Protein AF-A0A1F4K558-F1 (afdb_monomer)

Structure (mmCIF, N/CA/C/O backbone):
data_AF-A0A1F4K558-F1
#
_entry.id   AF-A0A1F4K558-F1
#
loop_
_atom_site.group_PDB
_atom_site.id
_atom_site.type_symbol
_atom_site.label_atom_id
_atom_site.label_alt_id
_atom_site.label_comp_id
_atom_site.label_asym_id
_atom_site.label_entity_id
_atom_site.label_seq_id
_atom_site.pdbx_PDB_ins_code
_atom_site.Cartn_x
_atom_site.Cartn_y
_atom_site.Cartn_z
_atom_site.occupancy
_atom_site.B_iso_or_equiv
_atom_site.auth_seq_id
_atom_site.auth_comp_id
_atom_site.auth_asym_id
_atom_site.auth_atom_id
_atom_site.pdbx_PDB_model_num
ATOM 1 N N . MET A 1 1 ? 69.932 28.989 55.254 1.00 33.66 1 MET A N 1
ATOM 2 C CA . MET A 1 1 ? 70.279 29.871 54.114 1.00 33.66 1 MET A CA 1
ATOM 3 C C . MET A 1 1 ? 69.089 29.851 53.157 1.00 33.66 1 MET A C 1
ATOM 5 O O . MET A 1 1 ? 68.703 28.759 52.784 1.00 33.66 1 MET A O 1
ATOM 9 N N . LYS A 1 2 ? 68.308 30.948 53.120 1.00 38.62 2 LYS A N 1
ATOM 10 C CA . LYS A 1 2 ? 68.071 31.864 51.967 1.00 38.62 2 LYS A CA 1
ATOM 11 C C . LYS A 1 2 ? 67.295 31.202 50.802 1.00 38.62 2 LYS A C 1
ATOM 13 O O . LYS A 1 2 ? 67.757 30.181 50.330 1.00 38.62 2 LYS A O 1
ATOM 18 N N . THR A 1 3 ? 66.185 31.695 50.245 1.00 44.41 3 THR A N 1
ATOM 19 C CA . THR A 1 3 ? 65.358 32.910 50.420 1.00 44.41 3 THR A CA 1
ATOM 20 C C . THR A 1 3 ? 64.061 32.740 49.605 1.00 44.41 3 THR A C 1
ATOM 22 O O . THR A 1 3 ? 64.043 32.037 48.602 1.00 44.41 3 THR A O 1
ATOM 25 N N . SER A 1 4 ? 63.023 33.437 50.064 1.00 48.50 4 SER A N 1
ATOM 26 C CA . SER A 1 4 ? 61.722 33.801 49.485 1.00 48.50 4 SER A CA 1
ATOM 27 C C . SER A 1 4 ? 61.620 33.967 47.963 1.00 48.50 4 SER A C 1
ATOM 29 O O . SER A 1 4 ? 62.499 34.596 47.397 1.00 48.50 4 SER A O 1
ATOM 31 N N . TYR A 1 5 ? 60.458 33.617 47.383 1.00 49.12 5 TYR A N 1
ATOM 32 C CA . TYR A 1 5 ? 59.664 34.517 46.524 1.00 49.12 5 TYR A CA 1
ATOM 33 C C . TYR A 1 5 ? 58.170 34.217 46.684 1.00 49.12 5 TYR A C 1
ATOM 35 O O . TYR A 1 5 ? 57.712 33.088 46.537 1.00 49.12 5 TYR A O 1
ATOM 43 N N . ALA A 1 6 ? 57.438 35.262 47.050 1.00 43.41 6 ALA A N 1
ATOM 44 C CA . ALA A 1 6 ? 55.996 35.293 47.139 1.00 43.41 6 ALA A CA 1
ATOM 45 C C . ALA A 1 6 ? 55.370 35.577 45.766 1.00 43.41 6 ALA A C 1
ATOM 47 O O . ALA A 1 6 ? 55.927 36.336 44.979 1.00 43.41 6 ALA A O 1
ATOM 48 N N . SER A 1 7 ? 54.130 35.105 45.628 1.00 41.38 7 SER A N 1
ATOM 49 C CA . SER A 1 7 ? 53.053 35.706 44.836 1.00 41.38 7 SER A CA 1
ATOM 50 C C . SER A 1 7 ? 52.994 35.431 43.331 1.00 41.38 7 SER A C 1
ATOM 52 O O . SER A 1 7 ? 53.982 35.525 42.612 1.00 41.38 7 SER A O 1
ATOM 54 N N . ALA A 1 8 ? 51.733 35.271 42.904 1.00 40.50 8 ALA A N 1
ATOM 55 C CA . ALA A 1 8 ? 51.193 35.340 41.548 1.00 40.50 8 ALA A CA 1
ATOM 56 C C . ALA A 1 8 ? 51.240 33.975 40.808 1.00 40.50 8 ALA A C 1
ATOM 58 O O . ALA A 1 8 ? 52.285 33.359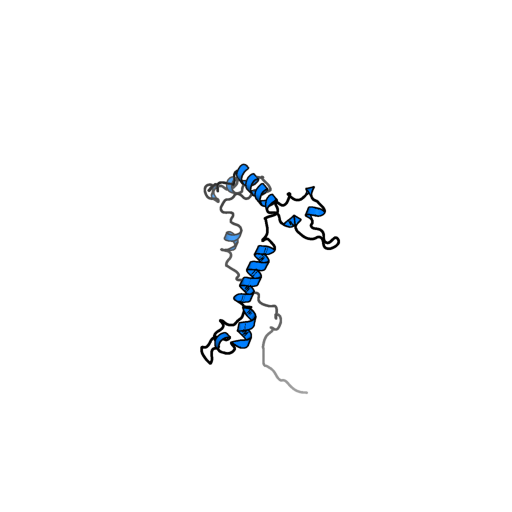 40.699 1.00 40.50 8 ALA A O 1
ATOM 59 N N . ILE A 1 9 ? 50.163 33.384 40.281 1.00 49.59 9 ILE A N 1
ATOM 60 C CA . ILE A 1 9 ? 48.892 33.913 39.777 1.00 49.59 9 ILE A CA 1
ATOM 61 C C . ILE A 1 9 ? 47.851 32.783 39.820 1.00 49.59 9 ILE A C 1
ATOM 63 O O . ILE A 1 9 ? 48.121 31.646 39.443 1.00 49.59 9 ILE A O 1
ATOM 67 N N . ALA A 1 10 ? 46.651 33.131 40.274 1.00 43.06 10 ALA A N 1
ATOM 68 C CA . ALA A 1 10 ? 45.438 32.339 40.173 1.00 43.06 10 ALA A CA 1
ATOM 69 C C . ALA A 1 10 ? 44.977 32.172 38.715 1.00 43.06 10 ALA A C 1
ATOM 71 O O . ALA A 1 10 ? 44.889 33.172 38.014 1.00 43.06 10 ALA A O 1
ATOM 72 N N . LEU A 1 11 ? 44.601 30.956 38.300 1.00 45.50 11 LEU A N 1
ATOM 73 C CA . LEU A 1 11 ? 43.492 30.687 37.360 1.00 45.50 11 LEU A CA 1
ATOM 74 C C . LEU A 1 11 ? 43.306 29.161 37.261 1.00 45.50 11 LEU A C 1
ATOM 76 O O . LEU A 1 11 ? 44.166 28.455 36.755 1.00 45.50 11 LEU A O 1
ATOM 80 N N . ALA A 1 12 ? 42.362 28.596 38.007 1.00 44.78 12 ALA A N 1
ATOM 81 C CA . ALA A 1 12 ? 40.973 28.351 37.604 1.00 44.78 12 ALA A CA 1
ATOM 82 C C . ALA A 1 12 ? 40.800 26.994 36.896 1.00 44.78 12 ALA A C 1
ATOM 84 O O . ALA A 1 12 ? 41.258 26.765 35.781 1.00 44.78 12 ALA A O 1
ATOM 85 N N . LEU A 1 13 ? 40.111 26.107 37.617 1.00 47.72 13 LEU A N 1
ATOM 86 C CA . LEU A 1 13 ? 39.578 24.828 37.175 1.00 47.72 13 LEU A CA 1
ATOM 87 C C . LEU A 1 13 ? 38.653 25.021 35.964 1.00 47.72 13 LEU A C 1
ATOM 89 O O . LEU A 1 13 ? 37.736 25.830 36.070 1.00 47.72 13 LEU A O 1
ATOM 93 N N . ALA A 1 14 ? 38.831 24.238 34.893 1.00 45.69 14 ALA A N 1
ATOM 94 C CA . ALA A 1 14 ? 37.748 23.728 34.031 1.00 45.69 14 ALA A CA 1
ATOM 95 C C . ALA A 1 14 ? 38.307 23.024 32.778 1.00 45.69 14 ALA A C 1
ATOM 97 O O . ALA A 1 14 ? 38.468 23.645 31.733 1.00 45.69 14 ALA A O 1
ATOM 98 N N . THR A 1 15 ? 38.535 21.711 32.837 1.00 57.72 15 THR A N 1
ATOM 99 C CA . THR A 1 15 ? 38.618 20.864 31.626 1.00 57.72 15 THR A CA 1
ATOM 100 C C . THR A 1 15 ? 37.911 19.523 31.828 1.00 57.72 15 THR A C 1
ATOM 102 O O . THR A 1 15 ? 38.370 18.476 31.380 1.00 57.72 15 THR A O 1
ATOM 105 N N . LEU A 1 16 ? 36.747 19.547 32.483 1.00 45.72 16 LEU A N 1
ATOM 106 C CA . LEU A 1 16 ? 35.825 18.413 32.510 1.00 45.72 16 LEU A CA 1
ATOM 107 C C . LEU A 1 16 ? 34.511 18.822 31.843 1.00 45.72 16 LEU A C 1
ATOM 109 O O . LEU A 1 16 ? 33.640 19.354 32.517 1.00 45.72 16 LEU A O 1
ATOM 113 N N . ALA A 1 17 ? 34.423 18.616 30.525 1.00 44.22 17 ALA A N 1
ATOM 114 C CA . ALA A 1 17 ? 33.201 18.314 29.762 1.00 44.22 17 ALA A CA 1
ATOM 115 C C . ALA A 1 17 ? 33.405 18.643 28.272 1.00 44.22 17 ALA A C 1
ATOM 117 O O . ALA A 1 17 ? 32.927 19.655 27.772 1.00 44.22 17 ALA A O 1
ATOM 118 N N . ALA A 1 18 ? 34.045 17.745 27.525 1.00 47.44 18 ALA A N 1
ATOM 119 C CA . ALA A 1 18 ? 33.697 17.573 26.114 1.00 47.44 18 ALA A CA 1
ATOM 120 C C . ALA A 1 18 ? 32.611 16.485 26.023 1.00 47.44 18 ALA A C 1
ATOM 122 O O . ALA A 1 18 ? 32.796 15.428 25.428 1.00 47.44 18 ALA A O 1
ATOM 123 N N . GLY A 1 19 ? 31.495 16.718 26.718 1.00 43.72 19 GLY A N 1
ATOM 124 C CA . GLY A 1 19 ? 30.248 15.984 26.556 1.00 43.72 19 GLY A CA 1
ATOM 125 C C . GLY A 1 19 ? 29.329 16.856 25.717 1.00 43.72 19 GLY A C 1
ATOM 126 O O . GLY A 1 19 ? 28.929 17.927 26.157 1.00 43.72 19 GLY A O 1
ATOM 127 N N . HIS A 1 20 ? 29.089 16.428 24.486 1.00 44.41 20 HIS A N 1
ATOM 128 C CA . HIS A 1 20 ? 28.242 17.058 23.483 1.00 44.41 20 HIS A CA 1
ATOM 129 C C . HIS A 1 20 ? 26.979 17.696 24.091 1.00 44.41 20 HIS A C 1
ATOM 131 O O . HIS A 1 20 ? 26.113 16.994 24.613 1.00 44.41 20 HIS A O 1
ATOM 137 N N . VAL A 1 21 ? 26.852 19.023 23.984 1.00 37.25 21 VAL A N 1
ATOM 138 C CA . VAL A 1 21 ? 25.571 19.716 24.161 1.00 37.25 21 VAL A CA 1
ATOM 139 C C . VAL A 1 21 ? 24.663 19.264 23.019 1.00 37.25 21 VAL A C 1
ATOM 141 O O . VAL A 1 21 ? 24.768 19.752 21.897 1.00 37.25 21 VAL A O 1
ATOM 144 N N . MET A 1 22 ? 23.769 18.318 23.297 1.00 43.69 22 MET A N 1
ATOM 145 C CA . MET A 1 22 ? 22.490 18.297 22.602 1.00 43.69 22 MET A CA 1
ATOM 146 C C . MET A 1 22 ? 21.703 19.460 23.185 1.00 43.69 22 MET A C 1
ATOM 148 O O . MET A 1 22 ? 21.299 19.426 24.348 1.00 43.69 22 MET A O 1
ATOM 152 N N . ALA A 1 23 ? 21.531 20.512 22.390 1.00 38.44 23 ALA A N 1
ATOM 153 C CA . ALA A 1 23 ? 20.510 21.512 22.630 1.00 38.44 23 ALA A CA 1
ATOM 154 C C . ALA A 1 23 ? 19.146 20.820 22.488 1.00 38.44 23 ALA A C 1
ATOM 156 O O . ALA A 1 23 ? 18.499 20.885 21.448 1.00 38.44 23 ALA A O 1
ATOM 157 N N . ALA A 1 24 ? 18.730 20.093 23.524 1.00 41.69 24 ALA A N 1
ATOM 158 C CA . ALA A 1 24 ? 17.318 19.911 23.770 1.00 41.69 24 ALA A CA 1
ATOM 159 C C . ALA A 1 24 ? 16.831 21.294 24.187 1.00 41.69 24 ALA A C 1
ATOM 161 O O . ALA A 1 24 ? 17.155 21.765 25.276 1.00 41.69 24 ALA A O 1
ATOM 162 N N . ASP A 1 25 ? 16.162 21.970 23.260 1.00 42.28 25 ASP A N 1
ATOM 163 C CA . ASP A 1 25 ? 15.340 23.134 23.537 1.00 42.28 25 ASP A CA 1
ATOM 164 C C . ASP A 1 25 ? 14.490 22.813 24.772 1.00 42.28 25 ASP A C 1
ATOM 166 O O . ASP A 1 25 ? 13.538 22.030 24.715 1.00 42.28 25 ASP A O 1
ATOM 170 N N . VAL A 1 26 ? 14.915 23.317 25.933 1.00 46.97 26 VAL A N 1
ATOM 171 C CA . VAL A 1 26 ? 14.156 23.182 27.170 1.00 46.97 26 VAL A CA 1
ATOM 172 C C . VAL A 1 26 ? 13.055 24.215 27.048 1.00 46.97 26 VAL A C 1
ATOM 174 O O . VAL A 1 26 ? 13.139 25.313 27.599 1.00 46.97 26 VAL A O 1
ATOM 177 N N . ALA A 1 27 ? 12.034 23.870 26.265 1.00 45.31 27 ALA A N 1
ATOM 178 C CA . ALA A 1 27 ? 10.807 24.628 26.241 1.00 45.31 27 ALA A CA 1
ATOM 179 C C . ALA A 1 27 ? 10.383 24.831 27.706 1.00 45.31 27 ALA A C 1
ATOM 181 O O . ALA A 1 27 ? 10.401 23.866 28.485 1.00 45.31 27 ALA A O 1
ATOM 182 N N . PRO A 1 28 ? 10.039 26.063 28.125 1.00 48.94 28 PRO A N 1
ATOM 183 C CA . PRO A 1 28 ? 9.576 26.298 29.481 1.00 48.94 28 PRO A CA 1
ATOM 184 C C . PRO A 1 28 ? 8.437 25.318 29.789 1.00 48.94 28 PRO A C 1
ATOM 186 O O . PRO A 1 28 ? 7.642 24.992 28.905 1.00 48.94 28 PRO A O 1
ATOM 189 N N . MET A 1 29 ? 8.345 24.867 31.046 1.00 47.69 29 MET A N 1
ATOM 190 C CA . MET A 1 29 ? 7.340 23.936 31.609 1.00 47.69 29 MET A CA 1
ATOM 191 C C . MET A 1 29 ? 5.857 24.298 31.323 1.00 47.69 29 MET A C 1
ATOM 193 O O . MET A 1 29 ? 4.944 23.664 31.842 1.00 47.69 29 MET A O 1
ATOM 197 N N . ALA A 1 30 ? 5.587 25.307 30.499 1.00 47.16 30 ALA A N 1
ATOM 198 C CA . ALA A 1 30 ? 4.313 25.561 29.845 1.00 47.16 30 ALA A CA 1
ATOM 199 C C . ALA A 1 30 ? 3.970 24.514 28.760 1.00 47.16 30 ALA A C 1
ATOM 201 O O . ALA A 1 30 ? 2.799 24.169 28.619 1.00 47.16 30 ALA A O 1
ATOM 202 N N . ASN A 1 31 ? 4.958 23.952 28.044 1.00 49.31 31 ASN A N 1
ATOM 203 C CA . ASN A 1 31 ? 4.703 23.050 26.905 1.00 49.31 31 ASN A CA 1
ATOM 204 C C . ASN A 1 31 ? 4.542 21.561 27.266 1.00 49.31 31 ASN A C 1
ATOM 206 O O . ASN A 1 31 ? 3.935 20.824 26.496 1.00 49.31 31 ASN A O 1
ATOM 210 N N . VAL A 1 32 ? 5.002 21.103 28.437 1.00 49.78 32 VAL A N 1
ATOM 211 C CA . VAL A 1 32 ? 4.802 19.697 28.871 1.00 49.78 32 VAL A CA 1
ATOM 212 C C . VAL A 1 32 ? 3.339 19.418 29.222 1.00 49.78 32 VAL A C 1
ATOM 214 O O . VAL A 1 32 ? 2.844 18.313 29.023 1.00 49.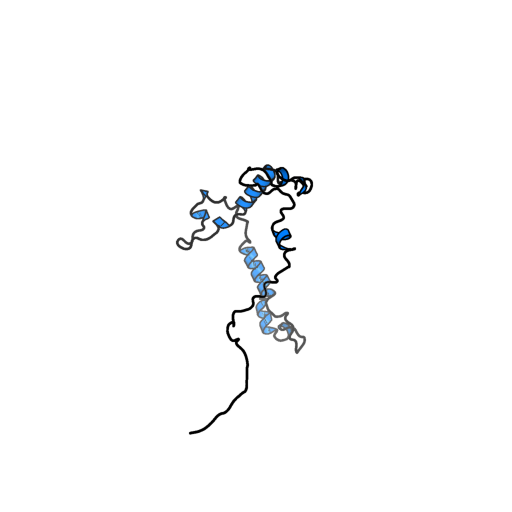78 32 VAL A O 1
ATOM 217 N N . ARG A 1 33 ? 2.594 20.434 29.678 1.00 44.75 33 ARG A N 1
ATOM 218 C CA . ARG A 1 33 ? 1.140 20.300 29.832 1.00 44.75 33 ARG A CA 1
ATOM 219 C C . ARG A 1 33 ? 0.478 20.026 28.481 1.00 44.75 33 ARG A C 1
ATOM 221 O O . ARG A 1 33 ? -0.365 19.148 28.402 1.00 44.75 33 ARG A O 1
ATOM 228 N N . ALA A 1 34 ? 0.914 20.678 27.405 1.00 43.31 34 ALA A N 1
ATOM 229 C CA . ALA A 1 34 ? 0.323 20.489 26.082 1.00 43.31 34 ALA A CA 1
ATOM 230 C C . ALA A 1 34 ? 0.523 19.076 25.493 1.00 43.31 34 ALA A C 1
ATOM 232 O O . ALA A 1 34 ? -0.296 18.664 24.678 1.00 43.31 34 ALA A O 1
ATOM 233 N N . SER A 1 35 ? 1.544 18.316 25.913 1.00 42.97 35 SER A N 1
ATOM 234 C CA . SER A 1 35 ? 1.799 16.959 25.397 1.00 42.97 35 SER A CA 1
ATOM 235 C C . SER A 1 35 ? 1.095 15.829 26.162 1.00 42.97 35 SER A C 1
ATOM 237 O O . SER A 1 35 ? 1.060 14.708 25.662 1.00 42.97 35 SER A O 1
ATOM 239 N N . ILE A 1 36 ? 0.504 16.107 27.334 1.00 51.62 36 ILE A N 1
ATOM 240 C CA . ILE A 1 36 ? -0.303 15.141 28.119 1.00 51.62 36 ILE A CA 1
ATOM 241 C C . ILE A 1 36 ? -1.794 15.533 28.143 1.00 51.62 36 ILE A C 1
ATOM 243 O O . ILE A 1 36 ? -2.640 14.790 28.636 1.00 51.62 36 ILE A O 1
ATOM 247 N N . ASN A 1 37 ? -2.158 16.675 27.559 1.00 54.03 37 ASN A N 1
ATOM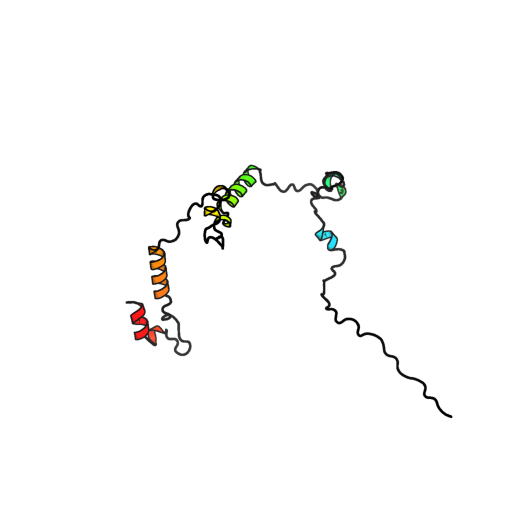 248 C CA . ASN A 1 37 ? -3.544 17.119 27.489 1.00 54.03 37 ASN A CA 1
ATOM 249 C C . ASN A 1 37 ? -4.312 16.345 26.412 1.00 54.03 37 ASN A C 1
ATOM 251 O O . ASN A 1 37 ? -4.558 16.842 25.312 1.00 54.03 37 ASN A O 1
ATOM 255 N N . ASP A 1 38 ? -4.784 15.155 26.766 1.00 59.34 38 ASP A N 1
ATOM 256 C CA . ASP A 1 38 ? -6.091 14.721 26.301 1.00 59.34 38 ASP A CA 1
ATOM 257 C C . ASP A 1 38 ? -7.118 15.783 26.744 1.00 59.34 38 ASP A C 1
ATOM 259 O O . ASP A 1 38 ? -7.722 15.710 27.812 1.00 59.34 38 ASP A O 1
ATOM 263 N N . ALA A 1 39 ? -7.296 16.816 25.920 1.00 61.72 39 ALA A N 1
ATOM 264 C CA . ALA A 1 39 ? -8.297 17.855 26.142 1.00 61.72 39 ALA A CA 1
ATOM 265 C C . ALA A 1 39 ? -9.727 17.282 26.118 1.00 61.72 39 ALA A C 1
ATOM 267 O O . ALA A 1 39 ? -10.662 17.924 26.603 1.00 61.72 39 ALA A O 1
ATOM 268 N N . SER A 1 40 ? -9.900 16.070 25.573 1.00 70.25 40 SER A N 1
ATOM 269 C CA . SER A 1 40 ? -11.163 15.344 25.572 1.00 70.25 40 SER A CA 1
ATOM 270 C C . SER A 1 40 ? -11.431 14.582 26.869 1.00 70.25 40 SER A C 1
ATOM 272 O O . SER A 1 40 ? -12.585 14.243 27.089 1.00 70.25 40 SER A O 1
ATOM 274 N N . GLY A 1 41 ? -10.462 14.377 27.765 1.00 76.75 41 GLY A N 1
ATOM 275 C CA . GLY A 1 41 ? -10.639 13.651 29.031 1.00 76.75 41 GLY A CA 1
ATOM 276 C C . GLY A 1 41 ? -11.186 12.226 28.880 1.00 76.75 41 GLY A C 1
ATOM 277 O O . GLY A 1 41 ? -11.836 11.730 29.798 1.00 76.75 41 GLY A O 1
ATOM 278 N N . ASP A 1 42 ? -10.978 11.605 27.720 1.00 79.75 42 ASP A N 1
ATOM 279 C CA . ASP A 1 42 ? -11.421 10.261 27.351 1.00 79.75 42 ASP A CA 1
ATOM 280 C C . ASP A 1 42 ? -10.465 9.149 27.811 1.00 79.75 42 ASP A C 1
ATOM 282 O O . ASP A 1 42 ? -10.821 7.969 27.730 1.00 79.75 42 ASP A O 1
ATOM 286 N N . VAL A 1 43 ? -9.285 9.498 28.332 1.00 83.81 43 VAL A N 1
ATOM 287 C CA . VAL A 1 43 ? -8.410 8.552 29.034 1.00 83.81 43 VAL A CA 1
ATOM 288 C C . VAL A 1 43 ? -9.153 7.941 30.224 1.00 83.81 43 VAL A C 1
ATOM 290 O O . VAL A 1 43 ? -9.758 8.648 31.030 1.00 83.81 43 VAL A O 1
ATOM 293 N N . VAL A 1 44 ? -9.091 6.613 30.332 1.00 87.38 44 VAL A N 1
ATOM 294 C CA . VAL A 1 44 ? -9.651 5.845 31.450 1.00 87.38 44 VAL A CA 1
ATOM 295 C C . VAL A 1 44 ? -8.627 5.795 32.583 1.00 87.38 44 VAL A C 1
ATOM 297 O O . VAL A 1 44 ? -7.495 5.357 32.377 1.00 87.38 44 VAL A O 1
ATOM 300 N N . GLU A 1 45 ? -9.018 6.223 33.782 1.00 87.69 45 GLU A N 1
ATOM 301 C CA . GLU A 1 45 ? -8.201 6.072 34.982 1.00 87.69 45 GLU A CA 1
ATOM 302 C C . GLU A 1 45 ? -8.195 4.592 35.411 1.00 87.69 45 GLU A C 1
ATOM 304 O O . GLU A 1 45 ? -9.256 4.017 35.661 1.00 87.69 45 GLU A O 1
ATOM 309 N N . PRO A 1 46 ? -7.024 3.948 35.547 1.00 87.38 46 PRO A N 1
ATOM 310 C CA . PRO A 1 46 ? -6.939 2.511 35.809 1.00 87.38 46 PRO A CA 1
ATOM 311 C C . PRO A 1 46 ? -7.465 2.097 37.190 1.00 87.38 46 PRO A C 1
ATOM 313 O O . PRO A 1 46 ? -7.794 0.931 37.385 1.00 87.38 46 PRO A O 1
ATOM 316 N N . LEU A 1 47 ? -7.534 3.027 38.149 1.00 88.69 47 LEU A N 1
ATOM 317 C CA . LEU A 1 47 ? -7.988 2.740 39.510 1.00 88.69 47 LEU A CA 1
ATOM 318 C C . LEU A 1 47 ? -9.516 2.670 39.615 1.00 88.69 47 LEU A C 1
ATOM 320 O O . LEU A 1 47 ? -10.046 1.794 40.293 1.00 88.69 47 LEU A O 1
ATOM 324 N N . THR A 1 48 ? -10.222 3.590 38.960 1.00 87.12 48 THR A N 1
ATOM 325 C CA . THR A 1 48 ? -11.688 3.678 39.031 1.00 87.12 48 THR A CA 1
ATOM 326 C C . THR A 1 48 ? -12.376 3.075 37.812 1.00 87.12 48 THR A C 1
ATOM 328 O O . THR A 1 48 ? -13.566 2.775 37.872 1.00 87.12 48 THR A O 1
ATOM 331 N N . GLY A 1 49 ? -11.653 2.899 36.700 1.00 88.75 49 GLY A N 1
ATOM 332 C CA . GLY A 1 49 ? -12.229 2.521 35.410 1.00 88.75 49 GLY A CA 1
ATOM 333 C C . GLY A 1 49 ? -13.088 3.622 34.780 1.00 88.75 49 GLY A C 1
ATOM 334 O O . GLY A 1 49 ? -13.693 3.389 33.734 1.00 88.75 49 GLY A O 1
ATOM 335 N N . LEU A 1 50 ? -13.145 4.805 35.399 1.00 86.50 50 LEU A N 1
ATOM 336 C CA . LEU A 1 50 ? -13.865 5.971 34.902 1.00 86.50 50 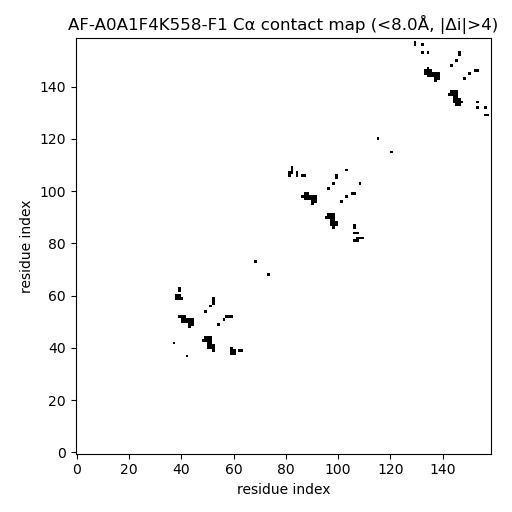LEU A CA 1
ATOM 337 C C . LEU A 1 50 ? -12.943 6.830 34.043 1.00 86.50 50 LEU A C 1
ATOM 339 O O . LEU A 1 50 ? -11.724 6.865 34.225 1.00 86.50 50 LEU A O 1
ATOM 343 N N . LYS A 1 51 ? -13.527 7.555 33.099 1.00 85.50 51 LYS A N 1
ATOM 344 C CA . LYS A 1 51 ? -12.804 8.538 32.300 1.00 85.50 51 LYS A CA 1
ATOM 345 C C . LYS A 1 51 ? -12.429 9.744 33.150 1.00 85.50 51 LYS A C 1
ATOM 347 O O . LYS A 1 51 ? -13.187 10.172 34.021 1.00 85.50 51 LYS A O 1
ATOM 352 N N . LEU A 1 52 ? -11.300 10.373 32.841 1.00 86.44 52 LEU A N 1
ATOM 353 C CA . LEU A 1 52 ? -10.829 11.556 33.567 1.00 86.44 52 LEU A CA 1
ATOM 354 C C . LEU A 1 52 ? -11.865 12.699 33.567 1.00 86.44 52 LEU A C 1
ATOM 356 O O . LEU A 1 52 ? -11.977 13.422 34.560 1.00 86.44 52 LEU A O 1
ATOM 360 N N . ARG A 1 53 ? -12.688 12.816 32.514 1.00 84.12 53 ARG A N 1
ATOM 361 C CA . ARG A 1 53 ? -13.817 13.764 32.462 1.00 84.12 53 ARG A CA 1
ATOM 362 C C . ARG A 1 53 ? -14.984 13.450 33.393 1.00 84.12 53 ARG A C 1
ATOM 364 O O . ARG A 1 53 ? -15.724 14.360 33.750 1.00 84.12 53 ARG A O 1
ATOM 371 N N . GLU A 1 54 ? -15.175 12.185 33.750 1.00 83.75 54 GLU A N 1
ATOM 372 C CA . GLU A 1 54 ? -16.224 11.748 34.678 1.00 83.75 54 GLU A CA 1
ATOM 373 C C . GLU A 1 54 ? -15.794 12.019 36.121 1.00 83.75 54 GLU A C 1
ATOM 375 O O . GLU A 1 54 ? -16.614 12.394 36.954 1.00 83.75 54 GLU A O 1
ATOM 380 N N . ILE A 1 55 ? -14.492 11.903 36.389 1.00 87.12 55 ILE A N 1
ATOM 381 C CA . ILE A 1 55 ? -13.885 12.183 37.693 1.00 87.12 55 ILE A CA 1
ATOM 382 C C . ILE A 1 55 ? -13.779 13.697 37.930 1.00 87.12 55 ILE A C 1
ATOM 384 O O . ILE A 1 55 ? -14.042 14.176 39.029 1.00 87.12 55 ILE A O 1
ATOM 388 N N . ASN A 1 56 ? -13.400 14.466 36.904 1.00 85.25 56 ASN A N 1
ATOM 389 C CA . ASN A 1 56 ? -13.070 15.888 37.025 1.00 85.25 56 ASN A CA 1
ATOM 390 C C . ASN A 1 56 ? -13.723 16.744 35.919 1.00 85.25 56 ASN A C 1
ATOM 392 O O . ASN A 1 56 ? -13.018 17.376 35.130 1.00 85.25 56 ASN A O 1
ATOM 396 N N . PRO A 1 57 ? -15.064 16.833 35.855 1.00 78.44 57 PRO A N 1
ATOM 397 C CA . PRO A 1 57 ? -15.778 17.476 34.746 1.00 78.44 57 PRO A CA 1
ATOM 398 C C . PRO A 1 57 ? -15.460 18.968 34.569 1.00 78.44 57 PRO A C 1
ATOM 400 O O . PRO A 1 57 ? -15.551 19.479 33.459 1.00 78.44 57 PRO A O 1
ATOM 403 N N . GLY A 1 58 ? -15.041 19.672 35.628 1.00 79.81 58 GLY A N 1
ATOM 404 C CA . GLY A 1 58 ? -14.658 21.090 35.558 1.00 79.81 58 GLY A CA 1
ATOM 405 C C . GLY A 1 58 ? -13.346 21.370 34.811 1.00 79.81 58 GLY A C 1
ATOM 406 O O . GLY A 1 58 ? -13.076 22.523 34.485 1.00 79.81 58 GLY A O 1
ATOM 407 N N . TYR A 1 59 ? -12.541 20.338 34.535 1.00 78.62 59 TYR A N 1
ATOM 408 C CA . TYR A 1 59 ? -11.245 20.456 33.858 1.00 78.62 59 TYR A CA 1
ATOM 409 C C . TYR A 1 59 ? -11.288 20.071 32.372 1.00 78.62 59 TYR A C 1
ATOM 411 O O . TYR A 1 59 ? -10.309 20.299 31.664 1.00 78.62 59 TYR A O 1
ATOM 419 N N . TYR A 1 60 ? -12.407 19.522 31.884 1.00 76.12 60 TYR A N 1
ATOM 420 C CA . TYR A 1 60 ? -12.547 19.041 30.508 1.00 76.12 60 TYR A CA 1
ATOM 421 C C . TYR A 1 60 ? -13.738 19.701 29.813 1.00 76.12 60 TYR A C 1
ATOM 423 O O . TYR A 1 60 ? -14.816 19.844 30.387 1.00 76.12 60 TYR A O 1
ATOM 431 N N . GLY A 1 61 ? -13.556 20.096 28.551 1.00 70.81 61 GLY A N 1
ATOM 432 C CA . GLY A 1 61 ? -14.614 20.720 27.753 1.00 70.81 61 GLY A CA 1
ATOM 433 C C . GLY A 1 61 ? -15.817 19.795 27.524 1.00 70.81 61 GLY A C 1
ATOM 434 O O . GLY A 1 61 ? -15.721 18.567 27.642 1.00 70.81 61 GLY A O 1
ATOM 435 N N . ALA A 1 62 ? -16.966 20.386 27.175 1.00 64.50 62 ALA A N 1
ATOM 436 C CA . ALA A 1 62 ? -18.163 19.639 26.789 1.00 64.50 62 ALA A CA 1
ATOM 437 C C . ALA A 1 62 ? -17.846 18.680 25.628 1.00 64.50 62 ALA A C 1
ATOM 439 O O . ALA A 1 62 ? -17.160 19.065 24.684 1.00 64.50 62 ALA A O 1
ATOM 440 N N . ASN A 1 63 ? -18.334 17.438 25.726 1.00 59.19 63 ASN A N 1
ATOM 441 C CA . ASN A 1 63 ? -18.074 16.348 24.782 1.00 59.19 63 ASN A CA 1
ATOM 442 C C . ASN A 1 63 ? -18.249 16.792 23.322 1.00 59.19 63 ASN A C 1
ATOM 444 O O . ASN A 1 63 ? -19.364 16.816 22.799 1.00 59.19 63 ASN A O 1
ATOM 448 N N . THR A 1 64 ? -17.149 17.038 22.618 1.00 57.41 64 THR A N 1
ATOM 449 C CA . THR A 1 64 ? -17.127 16.932 21.163 1.00 57.41 64 THR A CA 1
ATOM 450 C C . THR A 1 64 ? -17.034 15.449 20.851 1.00 57.41 64 THR A C 1
ATOM 452 O O . THR A 1 64 ? -15.957 14.913 20.618 1.00 57.41 64 THR A O 1
ATOM 455 N N . SER A 1 65 ? -18.171 14.747 20.917 1.00 58.50 65 SER A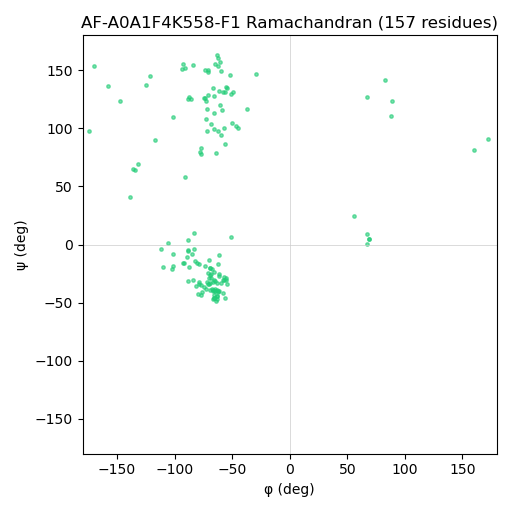 N 1
ATOM 456 C CA . SER A 1 65 ? -18.245 13.364 20.449 1.00 58.50 65 SER A CA 1
ATOM 457 C C . SER A 1 65 ? -17.868 13.365 18.970 1.00 58.50 65 SER A C 1
ATOM 459 O O . SER A 1 65 ? -18.687 13.652 18.096 1.00 58.50 65 SER A O 1
ATOM 461 N N . VAL A 1 66 ? -16.590 13.116 18.687 1.00 58.91 66 VAL A N 1
ATOM 462 C CA . VAL A 1 66 ? -16.133 12.797 17.345 1.00 58.91 66 VAL A CA 1
ATOM 463 C C . VAL A 1 66 ? -16.922 11.557 16.975 1.00 58.91 66 VAL A C 1
ATOM 465 O O . VAL A 1 66 ? -16.833 10.533 17.653 1.00 58.91 66 VAL A O 1
ATOM 468 N N . LYS A 1 67 ? -17.777 11.681 15.960 1.00 67.31 67 LYS A N 1
ATOM 469 C CA . LYS A 1 67 ? -18.642 10.597 15.504 1.00 67.31 67 LYS A CA 1
ATOM 470 C C . LYS A 1 67 ? -17.753 9.408 15.138 1.00 67.31 67 LYS A C 1
ATOM 472 O O . LYS A 1 67 ? -17.126 9.404 14.082 1.00 67.31 67 LYS A O 1
ATOM 477 N N . GLY A 1 68 ? -17.659 8.437 16.044 1.00 73.00 68 GLY A N 1
ATOM 478 C CA . GLY A 1 68 ? -16.862 7.236 15.840 1.00 73.00 68 GLY A CA 1
ATOM 479 C C . GLY A 1 68 ? -17.360 6.473 14.616 1.00 73.00 68 GLY A C 1
ATOM 480 O O . GLY A 1 68 ? -18.551 6.522 14.285 1.00 73.00 68 GLY A O 1
ATOM 481 N N . LYS A 1 69 ? -16.449 5.767 13.937 1.00 81.81 69 LYS A N 1
ATOM 482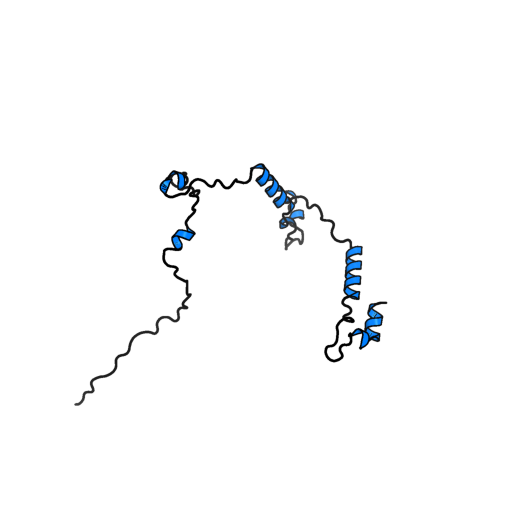 C CA . LYS A 1 69 ? -16.826 4.866 12.843 1.00 81.81 69 LYS A CA 1
ATOM 483 C C . LYS A 1 69 ? -17.875 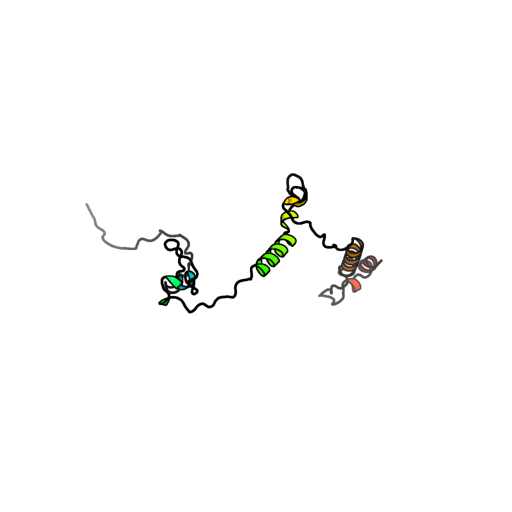3.881 13.359 1.00 81.81 69 LYS A C 1
ATOM 485 O O . LYS A 1 69 ? -17.737 3.317 14.446 1.00 81.81 69 LYS A O 1
ATOM 490 N N . THR A 1 70 ? -18.933 3.668 12.586 1.00 89.12 70 THR A N 1
ATOM 491 C CA . THR A 1 70 ? -19.924 2.648 12.930 1.00 89.12 70 THR A CA 1
ATOM 492 C C . THR A 1 70 ? -19.273 1.269 12.862 1.00 89.12 70 THR A C 1
ATOM 494 O O . THR A 1 70 ? -18.320 1.048 12.113 1.00 89.12 70 THR A O 1
ATOM 497 N N . ARG A 1 71 ? -19.815 0.295 13.600 1.00 87.44 71 ARG A N 1
ATOM 498 C CA . ARG A 1 71 ? -19.329 -1.092 13.533 1.00 87.44 71 ARG A CA 1
ATOM 499 C C . ARG A 1 71 ? -19.320 -1.633 12.096 1.00 87.44 71 ARG A C 1
ATOM 501 O O . ARG A 1 71 ? -18.421 -2.384 11.739 1.00 87.44 71 ARG A O 1
ATOM 508 N N . ALA A 1 72 ? -20.287 -1.215 11.278 1.00 89.38 72 ALA A N 1
ATOM 509 C CA . ALA A 1 72 ? -20.353 -1.557 9.860 1.00 89.38 72 ALA A CA 1
ATOM 510 C C . ALA A 1 72 ? -19.196 -0.943 9.054 1.00 89.38 72 ALA A C 1
ATOM 512 O O . ALA A 1 72 ? -18.583 -1.638 8.252 1.00 89.38 72 ALA A O 1
ATOM 513 N N . GLN A 1 73 ? -18.853 0.326 9.302 1.00 86.94 73 GLN A N 1
ATOM 514 C CA . GLN A 1 73 ? -17.712 0.983 8.655 1.00 86.94 73 GLN A CA 1
ATOM 515 C C . GLN A 1 73 ? -16.388 0.308 9.024 1.00 86.94 73 GLN A C 1
ATOM 517 O O . GLN A 1 73 ? -15.588 0.022 8.141 1.00 86.94 73 GLN A O 1
ATOM 522 N N . VAL A 1 74 ? -16.193 -0.021 10.304 1.00 91.31 74 VAL A N 1
ATOM 523 C CA . VAL A 1 74 ? -14.987 -0.729 10.766 1.00 91.31 74 VAL A CA 1
ATOM 524 C C . VAL A 1 74 ? -14.877 -2.118 10.130 1.00 91.31 74 VAL A C 1
ATOM 526 O O . VAL A 1 74 ? -13.793 -2.525 9.730 1.00 91.31 74 VAL A O 1
ATOM 529 N N . GLN A 1 75 ? -15.987 -2.852 9.998 1.00 88.12 75 GLN A N 1
ATOM 530 C CA . GLN A 1 75 ? -15.976 -4.159 9.334 1.00 88.12 75 GLN A CA 1
ATOM 531 C C . GLN A 1 75 ? -15.672 -4.057 7.837 1.00 88.12 75 GLN A C 1
ATOM 533 O O . GLN A 1 75 ? -14.937 -4.893 7.316 1.00 88.12 75 GLN A O 1
ATOM 538 N N . ALA A 1 76 ? -16.213 -3.046 7.153 1.00 85.12 76 ALA A N 1
ATOM 539 C CA . ALA A 1 76 ? -15.938 -2.815 5.739 1.00 85.12 76 ALA A CA 1
ATOM 540 C C . ALA A 1 76 ? -14.453 -2.501 5.502 1.00 85.12 76 ALA A C 1
ATOM 542 O O . ALA A 1 76 ? -13.823 -3.132 4.659 1.00 85.12 76 ALA A O 1
ATOM 543 N N . GLU A 1 77 ? -13.882 -1.604 6.303 1.00 87.44 77 GLU A N 1
ATOM 544 C CA . GLU A 1 77 ? -12.465 -1.234 6.234 1.00 87.44 77 GLU A CA 1
ATOM 545 C C . GLU A 1 77 ? -11.547 -2.408 6.592 1.00 87.44 77 GLU A C 1
ATOM 547 O O . GLU A 1 77 ? -10.548 -2.639 5.922 1.00 87.44 77 GLU A O 1
ATOM 552 N N . LEU A 1 78 ? -11.908 -3.215 7.593 1.00 87.56 78 LEU A N 1
ATOM 553 C CA . LEU A 1 78 ? -11.158 -4.425 7.933 1.00 87.56 78 LEU A CA 1
ATOM 554 C C . LEU A 1 78 ? -11.207 -5.465 6.802 1.00 87.56 78 LEU A C 1
ATOM 556 O O . LEU A 1 78 ? -10.214 -6.141 6.539 1.00 87.56 78 LEU A O 1
ATOM 560 N N . ALA A 1 79 ? -12.349 -5.609 6.127 1.00 81.56 79 ALA A N 1
ATOM 561 C CA . ALA A 1 79 ? -12.468 -6.488 4.968 1.00 81.56 79 ALA A CA 1
ATOM 562 C C . ALA A 1 79 ? -11.645 -5.975 3.776 1.00 81.56 79 ALA A C 1
ATOM 564 O O . ALA A 1 79 ? -11.026 -6.773 3.076 1.00 81.56 79 ALA A O 1
ATOM 565 N N . GLU A 1 80 ? -11.611 -4.662 3.557 1.00 81.19 80 GLU A N 1
ATOM 566 C CA . GLU A 1 80 ? -10.789 -4.023 2.529 1.00 81.19 80 GLU A CA 1
ATOM 567 C C . GLU A 1 80 ? -9.292 -4.168 2.823 1.00 81.19 80 GLU A C 1
ATOM 569 O O . GLU A 1 80 ? -8.547 -4.632 1.962 1.00 81.19 80 GLU A O 1
ATOM 574 N N . ALA A 1 81 ? -8.862 -3.898 4.057 1.00 81.31 81 ALA A N 1
ATOM 575 C CA . ALA A 1 81 ? -7.485 -4.100 4.498 1.00 81.31 81 ALA A CA 1
ATOM 576 C C . ALA A 1 81 ? -7.038 -5.558 4.322 1.00 81.31 81 ALA A C 1
ATOM 578 O O . ALA A 1 81 ? -5.949 -5.812 3.827 1.00 81.31 81 ALA A O 1
ATOM 579 N N . ARG A 1 82 ? -7.904 -6.531 4.640 1.00 78.25 82 ARG A N 1
ATOM 580 C CA . ARG A 1 82 ? -7.617 -7.960 4.419 1.00 78.25 82 ARG A CA 1
ATOM 581 C C . ARG A 1 82 ? -7.517 -8.346 2.946 1.00 78.25 82 ARG A C 1
ATOM 583 O O . ARG A 1 82 ? -6.791 -9.278 2.620 1.00 78.25 82 ARG A O 1
ATOM 590 N N . ARG A 1 83 ? -8.274 -7.693 2.059 1.00 73.00 83 ARG A N 1
ATOM 591 C CA . ARG A 1 83 ? -8.183 -7.933 0.608 1.00 73.00 83 ARG A CA 1
ATOM 592 C C . ARG A 1 83 ? -6.901 -7.355 0.023 1.00 73.00 83 ARG A C 1
ATOM 594 O O . ARG A 1 83 ? -6.313 -7.987 -0.846 1.00 73.00 83 ARG A O 1
ATOM 601 N N . ASN A 1 84 ? -6.496 -6.187 0.511 1.00 73.50 84 ASN A N 1
ATOM 602 C CA . ASN A 1 84 ? -5.310 -5.468 0.056 1.00 73.50 84 ASN A CA 1
ATOM 603 C C . ASN A 1 84 ? -4.028 -5.875 0.802 1.00 73.50 84 ASN A C 1
ATOM 605 O O . ASN A 1 84 ? -2.985 -5.280 0.559 1.00 73.50 84 ASN A O 1
ATOM 609 N N . ASP A 1 85 ? -4.099 -6.864 1.697 1.00 77.44 85 ASP A N 1
ATOM 610 C CA . ASP A 1 85 ? -2.938 -7.381 2.416 1.00 77.44 85 ASP A CA 1
ATOM 611 C C . ASP A 1 85 ? -1.965 -8.066 1.442 1.00 77.44 85 ASP A C 1
ATOM 613 O O . ASP A 1 85 ? -2.260 -9.107 0.835 1.00 77.44 85 ASP A O 1
ATOM 617 N N . ASP A 1 86 ? -0.792 -7.454 1.299 1.00 75.50 86 ASP A N 1
ATOM 618 C CA . ASP A 1 86 ? 0.334 -7.915 0.491 1.00 75.50 86 ASP A CA 1
ATOM 619 C C . ASP A 1 86 ? 1.274 -8.843 1.279 1.00 75.50 86 ASP A C 1
ATOM 621 O O . ASP A 1 86 ? 2.164 -9.461 0.694 1.00 75.50 86 ASP A O 1
ATOM 625 N N . GLY A 1 87 ? 1.033 -9.043 2.582 1.00 79.25 87 GLY A N 1
ATOM 626 C CA . GLY A 1 87 ? 1.819 -9.939 3.434 1.00 79.25 87 GLY A CA 1
ATOM 627 C C . GLY A 1 87 ? 1.893 -11.377 2.907 1.00 79.25 87 GLY A C 1
ATOM 628 O O . GLY A 1 87 ? 2.894 -12.067 3.096 1.00 79.25 87 GLY A O 1
ATOM 629 N N . GLY A 1 88 ? 0.866 -11.825 2.180 1.00 81.00 88 GLY A N 1
ATOM 630 C CA . GLY A 1 88 ? 0.861 -13.130 1.515 1.00 81.00 88 GLY A CA 1
ATOM 631 C C . GLY A 1 88 ? 1.746 -13.222 0.263 1.00 81.00 88 GLY A C 1
ATOM 632 O O . GLY A 1 88 ? 2.055 -14.333 -0.161 1.00 81.00 88 GLY A O 1
ATOM 633 N N . ASP A 1 89 ? 2.135 -12.098 -0.346 1.00 84.38 89 ASP A N 1
ATOM 634 C CA . ASP A 1 89 ? 3.000 -12.045 -1.536 1.00 84.38 89 ASP A CA 1
ATOM 635 C C . ASP A 1 89 ? 4.499 -12.000 -1.194 1.00 84.38 89 ASP A C 1
ATOM 637 O O . ASP A 1 89 ? 5.339 -12.118 -2.091 1.00 84.38 89 ASP A O 1
ATOM 641 N N . VAL A 1 90 ? 4.837 -11.892 0.095 1.00 87.38 90 VAL A N 1
ATOM 642 C CA . VAL A 1 90 ? 6.208 -12.024 0.596 1.00 87.38 90 VAL A CA 1
ATOM 643 C C . VAL A 1 90 ? 6.740 -13.419 0.272 1.00 87.38 90 VAL A C 1
ATOM 645 O O . VAL A 1 90 ? 6.070 -14.425 0.512 1.00 87.38 90 VAL A O 1
ATOM 648 N N . VAL A 1 91 ? 7.954 -13.477 -0.274 1.00 90.31 91 VAL A N 1
ATOM 649 C CA . VAL A 1 91 ? 8.640 -14.731 -0.607 1.00 90.31 91 VAL A CA 1
ATOM 650 C C . VAL A 1 91 ? 9.416 -15.226 0.608 1.00 90.31 91 VAL A C 1
ATOM 652 O O . VAL A 1 91 ? 10.219 -14.492 1.183 1.00 90.31 91 VAL A O 1
ATOM 655 N N . GLU A 1 92 ? 9.180 -16.475 0.997 1.00 93.56 92 GLU A N 1
ATOM 656 C CA . GLU A 1 92 ? 9.922 -17.140 2.061 1.00 93.56 92 GLU A CA 1
ATOM 657 C C . GLU A 1 92 ? 11.323 -17.528 1.549 1.00 93.56 92 GLU A C 1
ATOM 659 O O . GLU A 1 92 ? 11.437 -18.170 0.501 1.00 93.56 92 GLU A O 1
ATOM 664 N N . PRO A 1 93 ? 12.406 -17.121 2.236 1.00 91.69 93 PRO A N 1
ATOM 665 C CA . PRO A 1 93 ? 13.761 -17.232 1.701 1.00 91.69 93 PRO A CA 1
ATOM 666 C C . PRO A 1 93 ? 14.280 -18.671 1.565 1.00 91.69 93 PRO A C 1
ATOM 668 O O . PRO A 1 93 ? 15.156 -18.902 0.734 1.00 91.69 93 PRO A O 1
ATOM 671 N N . MET A 1 94 ? 13.787 -19.636 2.350 1.00 91.25 94 MET A N 1
ATOM 672 C CA . MET A 1 94 ? 14.258 -21.027 2.292 1.00 91.25 94 MET A CA 1
ATOM 673 C C . MET A 1 94 ? 13.619 -21.830 1.152 1.00 91.25 94 MET A C 1
ATOM 675 O O . MET A 1 94 ? 14.271 -22.681 0.553 1.00 91.25 94 MET A O 1
ATOM 679 N N . THR A 1 95 ? 12.350 -2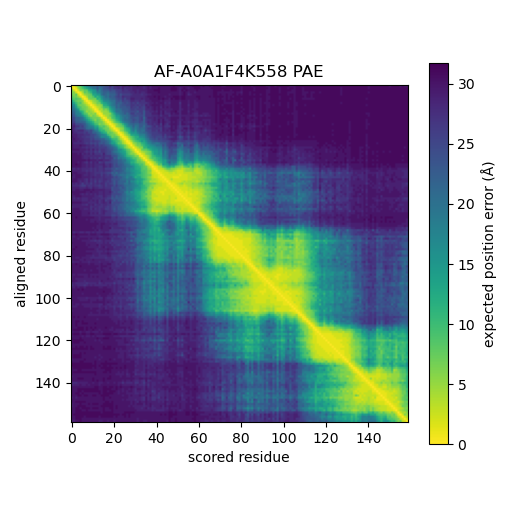1.576 0.853 1.00 90.44 95 THR A N 1
ATOM 680 C CA . THR A 1 95 ? 11.539 -22.317 -0.122 1.00 90.44 95 THR A CA 1
ATOM 681 C C . THR A 1 95 ? 11.388 -21.567 -1.441 1.00 90.44 95 THR A C 1
ATOM 683 O O . THR A 1 95 ? 11.086 -22.185 -2.460 1.00 90.44 95 THR A O 1
ATOM 686 N N . GLY A 1 96 ? 11.580 -20.243 -1.446 1.00 92.19 96 GLY A N 1
ATOM 687 C CA . GLY A 1 96 ? 11.329 -19.390 -2.609 1.00 92.19 96 GLY A CA 1
ATOM 688 C C . GLY A 1 96 ? 9.847 -19.286 -2.986 1.00 92.19 96 GLY A C 1
ATOM 689 O O . GLY A 1 96 ? 9.521 -18.741 -4.041 1.00 92.19 96 GLY A O 1
ATOM 690 N N . MET A 1 97 ? 8.948 -19.809 -2.149 1.00 90.31 97 MET A N 1
ATOM 691 C CA . MET A 1 97 ? 7.500 -19.761 -2.340 1.00 90.31 97 MET A CA 1
ATOM 692 C C . MET A 1 97 ? 6.912 -18.536 -1.643 1.00 90.31 97 MET A C 1
ATOM 694 O O . MET A 1 97 ? 7.479 -18.026 -0.676 1.00 90.31 97 MET A O 1
ATOM 698 N N . LYS A 1 98 ? 5.755 -18.056 -2.106 1.00 89.62 98 LYS A N 1
ATOM 699 C CA . LYS A 1 98 ? 5.056 -16.975 -1.407 1.00 89.62 98 LYS A CA 1
ATOM 700 C C . LYS A 1 98 ? 4.405 -17.502 -0.132 1.00 89.62 98 LYS A C 1
ATOM 702 O O . LYS A 1 98 ? 3.936 -18.640 -0.094 1.00 89.62 98 LYS A O 1
ATOM 707 N N . MET A 1 99 ? 4.272 -16.658 0.890 1.00 88.88 99 MET A N 1
ATOM 708 C CA . MET A 1 99 ? 3.602 -17.040 2.142 1.00 88.88 99 MET A CA 1
ATOM 709 C C . MET A 1 99 ? 2.159 -17.515 1.930 1.00 88.88 99 MET A C 1
ATOM 711 O O . MET A 1 99 ? 1.688 -18.391 2.654 1.00 88.88 99 MET A O 1
ATOM 715 N N . ARG A 1 100 ? 1.472 -16.998 0.904 1.00 88.25 100 ARG A N 1
ATOM 716 C CA . ARG A 1 100 ? 0.125 -17.433 0.498 1.00 88.25 100 ARG A CA 1
ATOM 717 C C . ARG A 1 100 ? 0.090 -18.849 -0.079 1.00 88.25 100 ARG A C 1
ATOM 719 O O . ARG A 1 100 ? -0.921 -19.524 0.081 1.00 88.25 100 ARG A O 1
ATOM 726 N N . ASP A 1 101 ? 1.177 -19.305 -0.695 1.00 87.94 101 ASP A N 1
ATOM 727 C CA . ASP A 1 101 ? 1.296 -20.677 -1.201 1.00 87.94 101 ASP A CA 1
ATOM 728 C C . ASP A 1 101 ? 1.612 -21.658 -0.062 1.00 87.94 101 ASP A C 1
ATOM 730 O O . ASP A 1 101 ? 1.166 -22.803 -0.077 1.00 87.94 101 ASP A O 1
ATOM 734 N N . ILE A 1 102 ? 2.356 -21.193 0.947 1.00 90.56 102 ILE A N 1
ATOM 735 C CA . ILE A 1 102 ? 2.745 -21.980 2.125 1.00 90.56 102 ILE A CA 1
ATOM 736 C C . ILE A 1 102 ? 1.578 -22.108 3.118 1.00 90.56 102 ILE A C 1
ATOM 738 O O . ILE A 1 102 ? 1.330 -23.190 3.644 1.00 90.56 102 ILE A O 1
ATOM 742 N N . ASN A 1 103 ? 0.849 -21.016 3.378 1.00 88.62 103 ASN A N 1
ATOM 743 C CA . ASN A 1 103 ? -0.254 -20.952 4.343 1.00 88.62 103 ASN A CA 1
ATOM 744 C C . ASN A 1 103 ? -1.506 -20.285 3.746 1.00 88.62 103 ASN A C 1
ATOM 746 O O . ASN A 1 103 ? -1.907 -19.202 4.183 1.00 88.62 103 ASN A O 1
ATOM 750 N N . PRO A 1 104 ? -2.189 -20.935 2.788 1.00 83.94 104 PRO A N 1
ATOM 751 C CA . PRO A 1 104 ? -3.323 -20.339 2.081 1.00 83.94 104 PRO A CA 1
ATOM 752 C C . PRO A 1 104 ? -4.500 -19.979 2.997 1.00 83.94 104 PRO A C 1
ATOM 754 O O . PRO A 1 104 ? -5.233 -19.044 2.704 1.00 83.94 104 PRO A O 1
ATOM 757 N N . SER A 1 105 ? -4.671 -20.662 4.133 1.00 86.50 105 SER A N 1
ATOM 758 C CA . SER A 1 105 ? -5.747 -20.371 5.094 1.00 86.50 105 SER A CA 1
ATOM 759 C C . SER A 1 105 ? -5.582 -19.036 5.834 1.00 86.50 105 SER A C 1
ATOM 761 O O . SER A 1 105 ? -6.557 -18.532 6.388 1.00 86.50 105 SER A O 1
ATOM 763 N N . GLN A 1 106 ? -4.365 -18.481 5.881 1.00 83.88 106 GLN A N 1
ATOM 764 C CA . GLN A 1 106 ? -4.050 -17.256 6.632 1.00 83.88 106 GLN A CA 1
ATOM 765 C C . GLN A 1 106 ? -4.193 -15.982 5.797 1.00 83.88 106 GLN A C 1
ATOM 767 O O . GLN A 1 106 ? -4.279 -14.888 6.351 1.00 83.88 106 GLN A O 1
ATOM 772 N N . TYR A 1 107 ? -4.248 -16.120 4.475 1.00 82.00 107 TYR A N 1
ATOM 773 C CA . TYR A 1 107 ? -4.274 -15.003 3.543 1.00 82.00 107 TYR A CA 1
ATOM 774 C C . TYR A 1 107 ? -5.533 -15.077 2.683 1.00 82.00 107 TYR A C 1
ATOM 776 O O . TYR A 1 107 ? -6.002 -16.155 2.323 1.00 82.00 107 TYR A O 1
ATOM 784 N N . ALA A 1 108 ? -6.101 -13.924 2.330 1.00 75.81 108 ALA A N 1
ATOM 785 C CA . ALA A 1 108 ? -7.220 -13.892 1.393 1.00 75.81 108 ALA A CA 1
ATOM 786 C C . ALA A 1 108 ? -6.799 -14.481 0.030 1.00 75.81 108 ALA A C 1
ATOM 788 O O . ALA A 1 108 ? -5.621 -14.478 -0.319 1.00 75.81 108 ALA A O 1
ATOM 789 N N . ALA A 1 109 ? -7.734 -14.965 -0.788 1.00 69.19 109 ALA A N 1
ATOM 790 C CA . ALA A 1 109 ? -7.410 -15.322 -2.170 1.00 69.19 109 ALA A CA 1
ATOM 791 C C . ALA A 1 109 ? -7.036 -14.047 -2.947 1.00 69.19 109 ALA A C 1
ATOM 793 O O . ALA A 1 109 ? -7.780 -13.067 -2.906 1.00 69.19 109 ALA A O 1
ATOM 794 N N . ASN A 1 110 ? -5.881 -14.035 -3.623 1.00 66.50 110 ASN A N 1
ATOM 795 C CA . ASN A 1 110 ? -5.490 -12.879 -4.430 1.00 66.50 110 ASN A CA 1
ATOM 796 C C . ASN A 1 110 ? -6.381 -12.851 -5.676 1.00 66.50 110 ASN A C 1
ATOM 798 O O . ASN A 1 110 ? -6.340 -13.776 -6.490 1.00 66.50 110 ASN A O 1
ATOM 802 N N . THR A 1 111 ? -7.196 -11.812 -5.840 1.00 60.09 111 THR A N 1
ATOM 803 C CA . THR A 1 111 ? -7.780 -11.522 -7.147 1.00 60.09 111 THR A CA 1
ATOM 804 C C . THR A 1 111 ? -6.644 -11.000 -8.003 1.00 60.09 111 THR A C 1
ATOM 806 O O . THR A 1 111 ? -6.282 -9.834 -7.874 1.00 60.09 111 THR A O 1
ATOM 809 N N . ALA A 1 112 ? -6.050 -11.870 -8.824 1.00 58.38 112 ALA A N 1
ATOM 810 C CA . ALA A 1 112 ? -4.973 -11.492 -9.725 1.00 58.38 112 ALA A CA 1
ATOM 811 C C . ALA A 1 112 ? -5.394 -10.243 -10.510 1.00 58.38 112 ALA A C 1
ATOM 813 O O . ALA A 1 112 ? -6.226 -10.316 -11.416 1.00 58.38 112 ALA A O 1
ATOM 814 N N . VAL A 1 113 ? -4.846 -9.086 -10.130 1.00 61.09 113 VAL A N 1
ATOM 815 C CA . VAL A 1 113 ? -4.992 -7.865 -10.911 1.00 61.09 113 VAL A CA 1
ATOM 816 C C . VAL A 1 113 ? -4.362 -8.188 -12.253 1.00 61.09 113 VAL A C 1
ATOM 818 O O . VAL A 1 113 ? -3.202 -8.601 -12.312 1.00 61.09 113 VAL A O 1
ATOM 821 N N . GLN A 1 114 ? -5.151 -8.098 -13.320 1.00 60.09 114 GLN A N 1
ATOM 822 C CA . GLN A 1 114 ? -4.701 -8.450 -14.656 1.00 60.09 114 GLN A CA 1
ATOM 823 C C . GLN A 1 114 ? -3.548 -7.513 -15.038 1.00 60.09 114 GLN A C 1
ATOM 825 O O . GLN A 1 114 ? -3.755 -6.364 -15.423 1.00 60.09 114 GLN A O 1
ATOM 830 N N . GLY A 1 115 ? -2.316 -7.992 -14.859 1.00 70.62 115 GLY A N 1
ATOM 831 C CA . GLY A 1 115 ? -1.115 -7.258 -15.227 1.00 70.62 115 GLY A CA 1
ATOM 832 C C . GLY A 1 115 ? -1.060 -7.018 -16.734 1.00 70.62 115 GLY A C 1
ATOM 833 O O . GLY A 1 115 ? -1.750 -7.684 -17.514 1.00 70.62 115 GLY A O 1
ATOM 834 N N . LYS A 1 116 ? -0.206 -6.075 -17.157 1.00 80.62 116 LYS A N 1
ATOM 835 C CA . LYS A 1 116 ? 0.046 -5.825 -18.582 1.00 80.62 116 LYS A CA 1
ATOM 836 C C . LYS A 1 116 ? 0.390 -7.145 -19.274 1.00 80.62 116 LYS A C 1
ATOM 838 O O . LYS A 1 116 ? 1.258 -7.901 -18.833 1.00 80.62 116 LYS A O 1
ATOM 843 N N . THR A 1 117 ? -0.289 -7.423 -20.378 1.00 86.00 117 THR A N 1
ATOM 844 C CA . THR A 1 117 ? 0.018 -8.587 -21.210 1.00 86.00 117 THR A CA 1
ATOM 845 C C . THR A 1 117 ? 1.439 -8.464 -21.761 1.00 86.00 117 THR A C 1
ATOM 847 O O . THR A 1 117 ? 1.945 -7.359 -21.976 1.00 86.00 117 THR A O 1
ATOM 850 N N . ARG A 1 118 ? 2.096 -9.591 -22.073 1.00 84.19 118 ARG A N 1
ATOM 851 C CA . ARG A 1 118 ? 3.426 -9.546 -22.711 1.00 84.19 118 ARG A CA 1
ATOM 852 C C . ARG A 1 118 ? 3.430 -8.730 -24.009 1.00 84.19 118 ARG A C 1
ATOM 854 O O . ARG A 1 118 ? 4.452 -8.141 -24.339 1.00 84.19 118 ARG A O 1
ATOM 861 N N . ALA A 1 119 ? 2.308 -8.695 -24.732 1.00 85.38 119 ALA A N 1
ATOM 862 C CA . ALA A 1 119 ? 2.146 -7.876 -25.930 1.00 85.38 119 ALA A CA 1
ATOM 863 C C . ALA A 1 119 ? 2.184 -6.374 -25.605 1.00 85.38 119 ALA A C 1
ATOM 865 O O . ALA A 1 119 ? 2.919 -5.640 -26.256 1.00 85.38 119 ALA A O 1
ATOM 866 N N . GLN A 1 120 ? 1.471 -5.936 -24.562 1.00 86.75 120 GLN A N 1
ATOM 867 C CA . GLN A 1 120 ? 1.498 -4.544 -24.099 1.00 86.75 120 GLN A CA 1
ATOM 868 C C . GLN A 1 120 ? 2.891 -4.132 -23.617 1.00 86.75 120 GLN A C 1
ATOM 870 O O . GLN A 1 120 ? 3.385 -3.089 -24.024 1.00 86.75 120 GLN A O 1
ATOM 875 N N . VAL A 1 121 ? 3.566 -4.982 -22.835 1.00 89.44 121 VAL A N 1
ATOM 876 C CA . VAL A 1 121 ? 4.939 -4.707 -22.374 1.00 89.44 121 VAL A CA 1
ATOM 877 C C . VAL A 1 121 ? 5.913 -4.605 -23.552 1.00 89.44 121 VAL A C 1
ATOM 879 O O . VAL A 1 121 ? 6.782 -3.741 -23.562 1.00 89.44 121 VAL A O 1
ATOM 882 N N . ARG A 1 122 ? 5.773 -5.460 -24.574 1.00 87.38 122 ARG A N 1
ATOM 883 C CA . ARG A 1 122 ? 6.601 -5.381 -25.790 1.00 87.38 122 ARG A CA 1
ATOM 884 C C . ARG A 1 122 ? 6.326 -4.119 -26.602 1.00 87.38 122 ARG A C 1
ATOM 886 O O . ARG A 1 122 ? 7.276 -3.547 -27.124 1.00 87.38 122 ARG A O 1
ATOM 893 N N . ALA A 1 123 ? 5.066 -3.702 -26.711 1.00 85.00 123 ALA A N 1
ATOM 894 C CA . ALA A 1 123 ? 4.695 -2.473 -27.405 1.00 85.00 123 ALA A CA 1
ATOM 895 C C . ALA A 1 123 ? 5.283 -1.242 -26.701 1.00 85.00 123 ALA A C 1
ATOM 897 O O . ALA A 1 123 ? 5.960 -0.446 -27.340 1.00 85.00 123 ALA A O 1
ATOM 898 N N . GLU A 1 124 ? 5.122 -1.153 -25.381 1.00 85.94 124 GLU A N 1
ATOM 899 C CA . GLU A 1 124 ? 5.667 -0.066 -24.559 1.00 85.94 124 GLU A CA 1
ATOM 900 C C . GLU A 1 124 ? 7.199 -0.039 -24.585 1.00 85.94 124 GLU A C 1
ATOM 902 O O . GLU A 1 124 ? 7.800 1.022 -24.698 1.00 85.94 124 GLU A O 1
ATOM 907 N N . LEU A 1 125 ? 7.856 -1.203 -24.560 1.00 86.56 125 LEU A N 1
ATOM 908 C CA . LEU A 1 125 ? 9.314 -1.283 -24.653 1.00 86.56 125 LEU A CA 1
ATOM 909 C C . LEU A 1 125 ? 9.835 -0.906 -26.049 1.00 86.56 125 LEU A C 1
ATOM 911 O O . LEU A 1 125 ? 10.911 -0.324 -26.163 1.00 86.56 125 LEU A O 1
ATOM 915 N N . ALA A 1 126 ? 9.094 -1.221 -27.113 1.00 81.38 126 ALA A N 1
ATOM 916 C CA . ALA A 1 126 ? 9.427 -0.777 -28.465 1.00 81.38 126 ALA A CA 1
ATOM 917 C C . ALA A 1 126 ? 9.227 0.738 -28.632 1.00 81.38 126 ALA A C 1
ATOM 919 O O . ALA A 1 126 ? 10.048 1.397 -29.263 1.00 81.38 126 ALA A O 1
ATOM 920 N N . GLU A 1 127 ? 8.168 1.292 -28.043 1.00 80.19 127 GLU A N 1
ATOM 921 C CA . GLU A 1 127 ? 7.904 2.730 -28.022 1.00 80.19 127 GLU A CA 1
ATOM 922 C C . GLU A 1 127 ? 8.962 3.487 -27.213 1.00 80.19 127 GLU A C 1
ATOM 924 O O . GLU A 1 127 ? 9.538 4.450 -27.713 1.00 80.19 127 GLU A O 1
ATOM 929 N N . ALA A 1 128 ? 9.309 2.992 -26.023 1.00 78.75 128 ALA A N 1
ATOM 930 C CA . ALA A 1 128 ? 10.393 3.534 -25.214 1.00 78.75 128 ALA A CA 1
ATOM 931 C C . ALA A 1 128 ? 11.709 3.539 -25.994 1.00 78.75 128 ALA A C 1
ATOM 933 O O . ALA A 1 128 ? 12.349 4.571 -26.068 1.00 78.75 128 ALA A O 1
ATOM 934 N N . ARG A 1 129 ? 12.072 2.448 -26.682 1.00 74.38 129 ARG A N 1
ATOM 935 C CA . ARG A 1 129 ? 13.293 2.402 -27.510 1.00 74.38 129 ARG A CA 1
ATOM 936 C C . ARG A 1 129 ? 13.299 3.383 -28.681 1.00 74.38 129 ARG A C 1
ATOM 938 O O . ARG A 1 129 ? 14.368 3.856 -29.047 1.00 74.38 129 ARG A O 1
ATOM 945 N N . ARG A 1 130 ? 12.140 3.662 -29.282 1.00 69.38 130 ARG A N 1
ATOM 946 C CA . ARG A 1 130 ? 12.020 4.662 -30.356 1.00 69.38 130 ARG A CA 1
ATOM 947 C C . ARG A 1 130 ? 12.156 6.089 -29.831 1.00 69.38 130 ARG A C 1
ATOM 949 O O . ARG A 1 130 ? 12.659 6.941 -30.552 1.00 69.38 130 ARG A O 1
ATOM 956 N N . ASN A 1 131 ? 11.716 6.336 -28.599 1.00 66.94 131 ASN A N 1
ATOM 957 C CA . ASN A 1 131 ? 11.771 7.652 -27.958 1.00 66.94 131 ASN A CA 1
ATOM 958 C C . ASN A 1 131 ? 13.099 7.901 -27.210 1.00 66.94 131 ASN A C 1
ATOM 960 O O . ASN A 1 131 ? 13.575 9.031 -27.180 1.00 66.94 131 ASN A O 1
ATOM 964 N N . ASP A 1 132 ? 13.719 6.852 -26.663 1.00 65.94 132 ASP A N 1
ATOM 965 C CA . ASP A 1 132 ? 15.042 6.844 -26.012 1.00 65.94 132 ASP A CA 1
ATOM 966 C C . ASP A 1 132 ? 16.190 6.716 -27.016 1.00 65.94 132 ASP A C 1
ATOM 968 O O . ASP A 1 132 ? 17.347 6.539 -26.628 1.00 65.94 132 ASP A O 1
ATOM 972 N N . ASP A 1 133 ? 15.916 6.826 -28.318 1.00 64.19 133 ASP A N 1
ATOM 973 C CA . ASP A 1 133 ? 16.975 6.789 -29.315 1.00 64.19 133 ASP A CA 1
ATOM 974 C C . ASP A 1 133 ? 17.972 7.939 -29.129 1.00 64.19 133 ASP A C 1
ATOM 976 O O . ASP A 1 133 ? 19.006 7.915 -29.765 1.00 64.19 133 ASP A O 1
ATOM 980 N N . GLY A 1 134 ? 17.726 8.927 -28.257 1.00 65.81 134 GLY A N 1
ATOM 981 C CA . GLY A 1 134 ? 18.650 10.026 -27.966 1.00 65.81 134 GLY A CA 1
ATOM 982 C C . GLY A 1 134 ? 18.849 10.970 -29.154 1.00 65.81 134 GLY A C 1
ATOM 983 O O . GLY A 1 134 ? 19.575 11.954 -29.043 1.00 65.81 134 GLY A O 1
ATOM 984 N N . GLY A 1 135 ? 18.183 10.706 -30.281 1.00 68.69 135 GLY A N 1
ATOM 985 C CA . GLY A 1 135 ? 18.277 11.486 -31.502 1.00 68.69 135 GLY A CA 1
ATOM 986 C C . GLY A 1 135 ? 17.607 12.848 -31.367 1.00 68.69 135 GLY A C 1
ATOM 987 O O . GLY A 1 135 ? 18.006 13.767 -32.070 1.00 68.69 135 GLY A O 1
ATOM 988 N N . GLY A 1 136 ? 16.640 12.992 -30.453 1.00 73.31 136 GLY A N 1
ATOM 989 C CA . GLY A 1 136 ? 15.986 14.263 -30.115 1.00 73.31 136 GLY A CA 1
ATOM 990 C C . GLY A 1 136 ? 16.744 15.131 -29.103 1.00 73.31 136 GLY A C 1
ATOM 991 O O . GLY A 1 136 ? 16.304 16.241 -28.810 1.00 73.31 136 GLY A O 1
ATOM 992 N N . VAL A 1 137 ? 17.868 14.655 -28.558 1.00 80.50 137 VAL A N 1
ATOM 993 C CA . VAL A 1 137 ? 18.714 15.458 -27.666 1.00 80.50 137 VAL A CA 1
ATOM 994 C C . VAL A 1 137 ? 19.414 16.531 -28.502 1.00 80.50 137 VAL A C 1
ATOM 996 O O . VAL A 1 137 ? 20.010 16.221 -29.530 1.00 80.50 137 VAL A O 1
ATOM 999 N N . VAL A 1 138 ? 19.323 17.792 -28.078 1.00 81.69 138 VAL A N 1
ATOM 1000 C CA . VAL A 1 138 ? 19.964 18.932 -28.751 1.00 81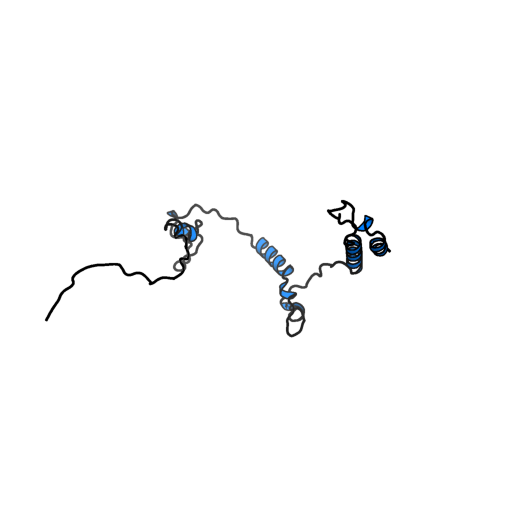.69 138 VAL A CA 1
ATOM 1001 C C . VAL A 1 138 ? 21.375 19.113 -28.202 1.00 81.69 138 VAL A C 1
ATOM 1003 O O . VAL A 1 138 ? 21.560 19.253 -26.992 1.00 81.69 138 VAL A O 1
ATOM 1006 N N . GLU A 1 139 ? 22.375 19.120 -29.080 1.00 84.19 139 GLU A N 1
ATOM 1007 C CA . GLU A 1 139 ? 23.752 19.410 -28.696 1.00 84.19 139 GLU A CA 1
ATOM 1008 C C . GLU A 1 139 ? 23.904 20.919 -28.408 1.00 84.19 139 GLU A C 1
ATOM 1010 O O . GLU A 1 139 ? 23.596 21.752 -29.264 1.00 84.19 139 GLU A O 1
ATOM 1015 N N . PRO A 1 140 ? 24.417 21.314 -27.229 1.00 82.62 140 PRO A N 1
ATOM 1016 C CA . PRO A 1 140 ? 24.418 22.712 -26.797 1.00 82.62 140 PRO A CA 1
ATOM 1017 C C . PRO A 1 140 ? 25.360 23.619 -27.602 1.00 82.62 140 PRO A C 1
ATOM 1019 O O . PRO A 1 140 ? 25.186 24.834 -27.588 1.00 82.62 140 PRO A O 1
ATOM 1022 N N . MET A 1 141 ? 26.362 23.057 -28.288 1.00 81.62 141 MET A N 1
ATOM 1023 C CA . MET A 1 141 ? 27.327 23.837 -29.075 1.00 81.62 141 MET A CA 1
ATOM 1024 C C . MET A 1 141 ? 26.825 24.168 -30.482 1.00 81.62 141 MET A C 1
ATOM 1026 O O . MET A 1 141 ? 27.202 25.199 -31.033 1.00 81.62 141 MET A O 1
ATOM 1030 N N . THR A 1 142 ? 25.991 23.309 -31.066 1.00 83.56 142 THR A N 1
ATOM 1031 C CA . THR A 1 142 ? 25.525 23.440 -32.453 1.00 83.56 142 THR A CA 1
ATOM 1032 C C . THR A 1 142 ? 24.044 23.804 -32.541 1.00 83.56 142 THR A C 1
ATOM 1034 O O . THR A 1 142 ? 23.606 24.309 -33.572 1.00 83.56 142 THR A O 1
ATOM 1037 N N . GLY A 1 143 ? 23.265 23.574 -31.476 1.00 85.56 143 GLY A N 1
ATOM 1038 C CA . GLY A 1 143 ? 21.812 23.762 -31.469 1.00 85.56 143 GLY A CA 1
ATOM 1039 C C . GLY A 1 143 ? 21.062 22.752 -32.344 1.00 85.56 143 GLY A C 1
ATOM 1040 O O . GLY A 1 143 ? 19.846 22.856 -32.485 1.00 85.56 143 GLY A O 1
ATOM 1041 N N . MET A 1 144 ? 21.777 21.783 -32.918 1.00 86.38 144 MET A N 1
ATOM 1042 C CA . MET A 1 144 ? 21.229 20.703 -33.725 1.00 86.38 144 MET A CA 1
ATOM 1043 C C . MET A 1 144 ? 20.972 19.480 -32.852 1.00 86.38 144 MET A C 1
ATOM 1045 O O . MET A 1 144 ? 21.638 19.239 -31.842 1.00 86.38 144 MET A O 1
ATOM 1049 N N . THR A 1 145 ? 19.988 18.691 -33.245 1.00 85.19 145 THR A N 1
ATOM 1050 C CA . THR A 1 145 ? 19.694 17.411 -32.613 1.00 85.19 145 THR A CA 1
ATOM 1051 C C . THR A 1 145 ? 20.776 16.384 -32.955 1.00 85.19 145 THR A C 1
ATOM 1053 O O . THR A 1 145 ? 21.361 16.409 -34.042 1.00 85.19 145 THR A O 1
ATOM 1056 N N . LEU A 1 146 ? 21.040 15.427 -32.061 1.00 82.88 146 LEU A N 1
ATOM 1057 C CA . LEU A 1 146 ? 22.014 14.359 -32.320 1.00 82.88 146 LEU A CA 1
ATOM 1058 C C . LEU A 1 146 ? 21.670 13.567 -33.595 1.00 82.88 146 LEU A C 1
ATOM 1060 O O . LEU A 1 146 ? 22.575 13.087 -34.283 1.00 82.88 146 LEU A O 1
ATOM 1064 N N . ARG A 1 147 ? 20.384 13.491 -33.963 1.00 83.69 147 ARG A N 1
ATOM 1065 C CA . ARG A 1 147 ? 19.921 12.900 -35.225 1.00 83.69 147 ARG A CA 1
ATOM 1066 C C . ARG A 1 147 ? 20.384 13.670 -36.461 1.00 83.69 147 ARG A C 1
ATOM 1068 O O . ARG A 1 147 ? 20.755 13.038 -37.446 1.00 83.69 147 ARG A O 1
ATOM 1075 N N . GLU A 1 148 ? 20.376 14.996 -36.418 1.00 83.94 148 GLU A N 1
ATOM 1076 C CA . GLU A 1 148 ? 20.869 15.847 -37.510 1.00 83.94 148 GLU A CA 1
ATOM 1077 C C . GLU A 1 148 ? 22.396 15.787 -37.618 1.00 83.94 148 GLU A C 1
ATOM 1079 O O . GLU A 1 148 ? 22.941 15.793 -38.720 1.00 83.94 148 GLU A O 1
ATOM 1084 N N . ILE A 1 149 ? 23.081 15.654 -36.479 1.00 85.69 149 ILE A N 1
ATOM 1085 C CA . ILE A 1 149 ? 24.544 15.560 -36.410 1.00 85.69 149 ILE A CA 1
ATOM 1086 C C . ILE A 1 149 ? 25.041 14.184 -36.879 1.00 85.69 149 ILE A C 1
ATOM 1088 O O . ILE A 1 149 ? 26.095 14.084 -37.510 1.00 85.69 149 ILE A O 1
ATOM 1092 N N . ASN A 1 150 ? 24.310 13.103 -36.583 1.00 82.38 150 ASN A N 1
ATOM 1093 C CA . ASN A 1 150 ? 24.729 11.741 -36.923 1.00 82.38 150 ASN A CA 1
ATOM 1094 C C . ASN A 1 150 ? 23.599 10.874 -37.514 1.00 82.38 150 ASN A C 1
ATOM 1096 O O . ASN A 1 150 ? 23.219 9.851 -36.931 1.00 82.38 150 ASN A O 1
ATOM 1100 N N . PRO A 1 151 ? 23.077 11.229 -38.701 1.00 78.38 151 PRO A N 1
ATOM 1101 C CA . PRO A 1 151 ? 21.891 10.592 -39.277 1.00 78.38 151 PRO A CA 1
ATOM 1102 C C . PRO A 1 151 ? 22.059 9.083 -39.499 1.00 78.38 151 PRO A C 1
ATOM 1104 O O . PRO A 1 151 ? 21.114 8.322 -39.304 1.00 78.38 151 PRO A O 1
ATOM 1107 N N . SER A 1 152 ? 23.269 8.615 -39.815 1.00 78.31 152 SER A N 1
ATOM 1108 C CA . SER A 1 152 ? 23.558 7.192 -40.038 1.00 78.31 152 SER A CA 1
ATOM 1109 C C . SER A 1 152 ? 23.379 6.323 -38.786 1.00 78.31 152 SER A C 1
ATOM 1111 O O . SER A 1 152 ? 23.011 5.157 -38.907 1.00 78.31 152 SER A O 1
ATOM 1113 N N . ARG A 1 153 ? 23.619 6.868 -37.582 1.00 74.31 153 ARG A N 1
ATOM 1114 C CA . ARG A 1 153 ? 23.450 6.135 -36.310 1.00 74.31 153 ARG A CA 1
ATOM 1115 C C . ARG A 1 153 ? 21.988 6.015 -35.896 1.00 74.31 153 ARG A C 1
ATOM 1117 O O . ARG A 1 153 ? 21.595 4.988 -35.354 1.00 74.31 153 ARG A O 1
ATOM 1124 N N . TYR A 1 154 ? 21.188 7.036 -36.187 1.00 71.38 154 TYR A N 1
ATOM 1125 C CA . TYR A 1 154 ? 19.779 7.090 -35.793 1.00 71.38 154 TYR A CA 1
ATOM 1126 C C . TYR A 1 154 ? 18.827 6.543 -36.869 1.00 71.38 154 TYR A C 1
ATOM 1128 O O . TYR A 1 154 ? 17.697 6.181 -36.558 1.00 71.38 154 TYR A O 1
ATOM 1136 N N . ALA A 1 155 ? 19.285 6.384 -38.116 1.00 64.62 155 ALA A N 1
ATOM 1137 C CA . ALA A 1 155 ? 18.535 5.686 -39.162 1.00 64.62 155 ALA A CA 1
ATOM 1138 C C . ALA A 1 155 ? 18.343 4.184 -38.867 1.00 64.62 155 ALA A C 1
ATOM 1140 O O . ALA A 1 155 ? 17.326 3.615 -39.251 1.00 64.62 155 ALA A O 1
ATOM 1141 N N . GLN A 1 156 ? 19.283 3.549 -38.153 1.00 59.12 156 GLN A N 1
ATOM 1142 C CA . GLN A 1 156 ? 19.216 2.123 -37.795 1.00 59.12 156 GLN A CA 1
ATOM 1143 C C . GLN A 1 156 ? 18.312 1.826 -36.588 1.00 59.12 156 GLN A C 1
ATOM 1145 O O . GLN A 1 156 ? 17.933 0.679 -36.377 1.00 59.12 156 GLN A O 1
ATOM 1150 N N . ALA A 1 157 ? 17.952 2.839 -35.794 1.00 54.97 157 ALA A N 1
ATOM 1151 C CA . ALA A 1 157 ? 17.060 2.676 -34.643 1.00 54.97 157 ALA A CA 1
ATOM 1152 C C . ALA A 1 157 ? 15.568 2.600 -35.040 1.00 54.97 157 ALA A C 1
ATOM 1154 O O . ALA A 1 157 ? 14.744 2.148 -34.247 1.00 54.97 157 ALA A O 1
ATOM 1155 N N . ASN A 1 158 ? 15.228 3.017 -36.269 1.00 48.22 158 ASN A N 1
ATOM 1156 C CA . ASN A 1 158 ? 13.858 3.077 -36.796 1.00 48.22 158 ASN A CA 1
ATOM 1157 C C . ASN A 1 158 ? 13.510 1.980 -37.822 1.00 48.22 158 ASN A C 1
ATOM 1159 O O . ASN A 1 158 ? 12.387 1.985 -38.332 1.00 48.22 158 ASN A O 1
ATOM 1163 N N . SER A 1 159 ? 14.438 1.065 -38.130 1.00 44.78 159 SER A N 1
ATOM 1164 C CA . SER A 1 159 ? 14.229 -0.081 -39.034 1.00 44.78 159 SER A CA 1
ATOM 1165 C C . SER A 1 159 ? 13.884 -1.365 -38.291 1.00 44.78 159 SER A C 1
ATOM 1167 O O . SER A 1 159 ? 14.635 -1.687 -37.343 1.00 44.78 159 SER A O 1
#

Mean predicted aligned error: 21.25 Å

Sequence (159 aa):
MKTSYASAIALALATLAAGHVMAADVAPMANVRASINDASGDVVEPLTGLKLREINPGYYGANTSVKGKTRAQVQAELAEARRNDDGGDVVEPMTGMKMRDINPSQYAANTAVQGKTRAQVRAELAEARRNDDGGGVVEPMTGMTLREINPSRYAQANS

pLDDT: mean 71.1, std 17.09, range [33.66, 93.56]

Foldseek 3Di:
DDDDDDDDDDDDDDDPDPDDDPPPPCDDPVCVCVVPDPLQQQDQDPVPRDGNCVVPVVSHDDDPPPPDQDPVRVVVVVVVCLQPDCQQVDQDPPPRDGNCVVCVVVHDPHPPPPDDDPVRVVVVVLVCLLVPLQQQPQDPVPRHGVCVVCVPSNVVSVD

Solvent-accessible surface area (backbone atoms only — not comparable to full-atom values): 10424 Å² total; per-residue (Å²): 134,90,80,87,85,84,84,88,80,92,80,80,90,85,88,87,74,97,64,82,81,74,82,70,78,77,68,61,85,73,54,62,55,67,77,69,54,64,64,73,22,73,59,62,40,87,90,77,69,43,30,46,32,75,79,40,51,93,82,28,65,82,83,78,75,70,82,68,79,49,74,66,55,51,52,52,51,52,52,49,53,49,67,68,53,59,74,33,69,42,63,40,87,92,77,70,43,33,41,32,77,76,40,51,91,83,36,65,83,78,78,76,72,85,65,81,48,74,67,55,52,50,50,52,52,52,49,48,53,61,69,66,60,54,34,83,44,62,40,89,92,76,73,42,29,43,30,76,76,39,46,78,69,51,56,63,70,76,108

Secondary structure (DSSP, 8-state):
----------------------------TTHHHHHH--TT--PBPTTT--BHHHH-GGGS-S-----PPPHHHHHHHHHHHHHS--GGGPBPTTT--BHHHH-GGGSPPP----PPPHHHHHHHHHHHHHHTTSTTPBPTTT--BHHHH-HHHHHTT--

Radius of gyration: 36.59 Å; Cα contacts (8 Å, |Δi|>4): 88; chains: 1; bounding box: 91×58×94 Å